Protein AF-A0A969RYV4-F1 (afdb_monomer_lite)

pLDDT: mean 80.75, std 11.69, range [47.0, 92.81]

Structure (mmCIF, N/CA/C/O backbone):
data_AF-A0A969RYV4-F1
#
_entry.id   AF-A0A969RYV4-F1
#
loop_
_atom_site.group_PDB
_atom_site.id
_atom_site.type_symbol
_atom_site.label_atom_id
_atom_site.label_alt_id
_atom_site.label_comp_id
_atom_site.label_asym_id
_atom_site.label_entity_id
_atom_site.label_seq_id
_atom_site.pdbx_PDB_ins_code
_atom_site.Cartn_x
_atom_site.Cartn_y
_atom_site.Cartn_z
_atom_site.occupancy
_atom_site.B_iso_or_equiv
_atom_site.auth_seq_id
_atom_site.auth_comp_id
_atom_site.auth_asym_id
_atom_site.auth_atom_id
_atom_site.pdbx_PDB_model_num
ATOM 1 N N . PHE A 1 1 ? -11.823 -5.569 21.553 1.00 76.06 1 PHE A N 1
ATOM 2 C CA . PHE A 1 1 ? -10.628 -5.225 20.760 1.00 76.06 1 PHE A CA 1
ATOM 3 C C . PHE A 1 1 ? -10.908 -4.109 19.756 1.00 76.06 1 PHE A C 1
ATOM 5 O O . PHE A 1 1 ? -10.135 -3.167 19.704 1.00 76.06 1 PHE A O 1
ATOM 12 N N . SER A 1 2 ? -12.017 -4.155 18.999 1.00 83.44 2 SER A N 1
ATOM 13 C CA . SER A 1 2 ? -12.366 -3.090 18.036 1.00 83.44 2 SER A CA 1
ATOM 14 C C . SER A 1 2 ? -12.471 -1.689 18.666 1.00 83.44 2 SER A C 1
ATOM 16 O O . SER A 1 2 ? -11.904 -0.748 18.122 1.00 83.44 2 SER A O 1
ATOM 18 N N . GLU A 1 3 ? -13.097 -1.550 19.843 1.00 91.25 3 GLU A N 1
ATOM 19 C CA . GLU A 1 3 ? -13.234 -0.248 20.524 1.00 91.25 3 GLU A CA 1
ATOM 20 C C . GLU A 1 3 ? -11.889 0.370 20.929 1.00 91.25 3 GLU A C 1
ATOM 22 O O . GLU A 1 3 ? -11.700 1.573 20.784 1.00 91.25 3 GLU A O 1
ATOM 27 N N . GLN A 1 4 ? -10.926 -0.446 21.370 1.00 92.31 4 GLN A N 1
ATOM 28 C CA . GLN A 1 4 ? -9.582 0.025 21.717 1.00 92.31 4 GLN A CA 1
ATOM 29 C C . GLN A 1 4 ? -8.787 0.507 20.494 1.00 92.31 4 GLN A C 1
ATOM 31 O O . GLN A 1 4 ? -7.895 1.338 20.632 1.00 92.31 4 GLN A O 1
ATOM 36 N N . LEU A 1 5 ? -9.094 -0.021 19.306 1.00 89.19 5 LEU A N 1
ATOM 37 C CA . LEU A 1 5 ? -8.375 0.292 18.073 1.00 89.19 5 LEU A CA 1
ATOM 38 C C . LEU A 1 5 ? -8.979 1.454 17.279 1.00 89.19 5 LEU A C 1
ATOM 40 O O . LEU A 1 5 ? -8.256 2.084 16.511 1.00 89.19 5 LEU A O 1
ATOM 44 N N . LYS A 1 6 ? -10.268 1.766 17.471 1.00 90.25 6 LYS A N 1
ATOM 45 C CA . LYS A 1 6 ? -10.975 2.848 16.758 1.00 90.25 6 LYS A CA 1
ATOM 46 C C . LYS A 1 6 ? -10.205 4.175 16.687 1.00 90.25 6 LYS A C 1
ATOM 48 O O . LYS A 1 6 ? -10.176 4.743 15.600 1.00 90.25 6 LYS A O 1
ATOM 53 N N . PRO A 1 7 ? -9.553 4.664 17.762 1.00 92.81 7 PRO A N 1
ATOM 54 C CA . PRO A 1 7 ? -8.823 5.932 17.700 1.00 92.81 7 PRO A CA 1
ATOM 55 C C . PRO A 1 7 ? -7.622 5.924 16.743 1.00 92.81 7 PRO A C 1
ATOM 57 O O . PRO A 1 7 ? -7.178 6.985 16.318 1.00 92.81 7 PRO A O 1
ATOM 60 N N . TYR A 1 8 ? -7.089 4.746 16.407 1.00 90.88 8 TYR A N 1
ATOM 61 C CA . TYR A 1 8 ? -5.864 4.592 15.615 1.00 90.88 8 TYR A CA 1
ATOM 62 C C . TYR A 1 8 ? -6.122 4.249 14.142 1.00 90.88 8 TYR A C 1
ATOM 64 O O . TYR A 1 8 ? -5.186 4.204 13.348 1.00 90.88 8 TYR A O 1
ATOM 72 N N . PHE A 1 9 ? -7.371 3.973 13.765 1.00 90.25 9 PHE A N 1
ATOM 73 C CA . PHE A 1 9 ? -7.731 3.485 12.437 1.00 90.25 9 PHE A CA 1
ATOM 74 C C . PHE A 1 9 ? -8.555 4.538 11.698 1.00 90.25 9 PHE A C 1
ATOM 76 O O . PHE A 1 9 ? -9.667 4.862 12.102 1.00 90.25 9 PHE A O 1
ATOM 83 N N . TRP A 1 10 ? -8.065 5.011 10.549 1.00 88.25 10 TRP A N 1
ATOM 84 C CA . TRP A 1 10 ? -8.853 5.882 9.664 1.00 88.25 10 TRP A CA 1
ATOM 85 C C . 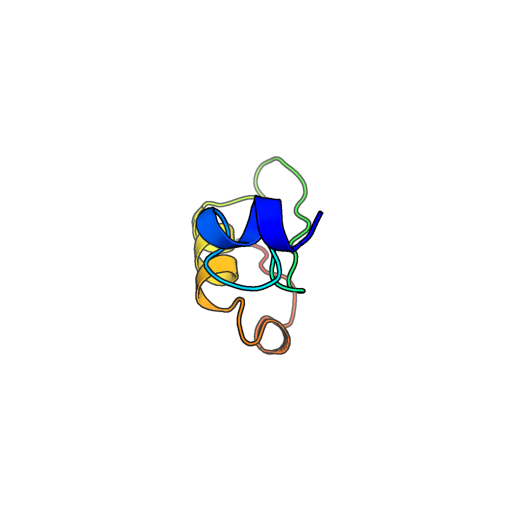TRP A 1 10 ? -9.983 5.129 8.922 1.00 88.25 10 TRP A C 1
ATOM 87 O O . TRP A 1 10 ? -10.876 5.740 8.344 1.00 88.25 10 TRP A O 1
ATOM 97 N N . LYS A 1 11 ? -9.906 3.791 8.874 1.00 88.56 11 LYS A N 1
ATOM 98 C CA . LYS A 1 11 ? -10.732 2.835 8.106 1.00 88.56 11 LYS A CA 1
ATOM 99 C C . LYS A 1 11 ? -10.654 1.506 8.854 1.00 88.56 11 LYS A C 1
ATOM 101 O O . LYS A 1 11 ? -9.635 1.256 9.485 1.00 88.56 11 LYS A O 1
ATOM 106 N N . PRO A 1 12 ? -11.638 0.605 8.730 1.00 88.12 12 PRO A N 1
ATOM 107 C CA . PRO A 1 12 ? -11.645 -0.672 9.455 1.00 88.12 12 PRO A CA 1
ATOM 108 C C . PRO A 1 12 ? -10.519 -1.658 9.074 1.00 88.12 12 PRO A C 1
ATOM 110 O O . PRO A 1 12 ? -10.451 -2.741 9.649 1.00 88.12 12 PRO A O 1
ATOM 113 N N . TYR A 1 13 ? -9.636 -1.306 8.134 1.00 86.06 13 TYR A N 1
ATOM 114 C CA . TYR A 1 13 ? -8.531 -2.139 7.658 1.00 86.06 13 TYR A CA 1
ATOM 115 C C . TYR A 1 13 ? -7.259 -1.300 7.486 1.00 86.06 13 TYR A C 1
ATOM 117 O O . TYR A 1 13 ? -7.336 -0.138 7.082 1.00 86.06 13 TYR A O 1
ATOM 125 N N . PHE A 1 14 ? -6.098 -1.912 7.732 1.00 87.75 14 PHE A N 1
ATOM 126 C CA . PHE A 1 14 ? -4.791 -1.285 7.498 1.00 87.75 14 PHE A CA 1
ATOM 127 C C . PHE A 1 14 ? -4.397 -1.246 6.017 1.00 87.75 14 PHE A C 1
ATOM 129 O O . PHE A 1 14 ? -3.855 -0.247 5.556 1.00 87.75 14 PHE A O 1
ATOM 136 N N . TRP A 1 15 ? -4.684 -2.316 5.271 1.00 88.25 15 TRP A N 1
ATOM 137 C CA . TRP A 1 15 ? -4.266 -2.484 3.878 1.00 88.25 15 TRP A CA 1
ATOM 138 C C . TRP A 1 15 ? -5.474 -2.598 2.951 1.00 88.25 15 TRP A C 1
ATOM 140 O O . TRP A 1 15 ? -6.522 -3.122 3.338 1.00 88.25 15 TRP A O 1
ATOM 150 N N . ASN A 1 16 ? -5.324 -2.125 1.714 1.00 85.88 16 ASN A N 1
ATOM 151 C CA . ASN A 1 16 ? -6.260 -2.470 0.649 1.00 85.88 16 ASN A CA 1
ATOM 152 C C . ASN A 1 16 ? -5.998 -3.911 0.157 1.00 85.88 16 ASN A C 1
ATOM 154 O O . ASN A 1 16 ? -5.096 -4.599 0.631 1.00 85.88 16 ASN A O 1
ATOM 158 N N . ARG A 1 17 ? -6.832 -4.396 -0.770 1.00 86.12 17 ARG A N 1
ATOM 159 C CA . ARG A 1 17 ? -6.726 -5.764 -1.309 1.00 86.12 17 ARG A CA 1
ATOM 160 C C . ARG A 1 17 ? -5.708 -5.900 -2.448 1.00 86.12 17 ARG A C 1
ATOM 162 O O . ARG A 1 17 ? -5.503 -7.018 -2.918 1.00 86.12 17 ARG A O 1
ATOM 169 N N . ALA A 1 18 ? -5.141 -4.797 -2.932 1.00 86.25 18 ALA A N 1
ATOM 170 C CA . ALA A 1 18 ? -4.157 -4.814 -4.004 1.00 86.25 18 ALA A CA 1
ATOM 171 C C . ALA A 1 18 ? -2.777 -5.190 -3.449 1.00 86.25 18 ALA A C 1
ATOM 173 O O . ALA A 1 18 ? -2.439 -4.888 -2.305 1.00 86.25 18 ALA A O 1
ATOM 174 N N . TYR A 1 19 ? -1.980 -5.874 -4.264 1.00 88.00 19 TYR A N 1
ATOM 175 C CA . TYR A 1 19 ? -0.600 -6.213 -3.940 1.00 88.00 19 TYR A CA 1
ATOM 176 C C . TYR A 1 19 ? 0.240 -6.261 -5.221 1.00 88.00 19 TYR A C 1
ATOM 178 O O . TYR A 1 19 ? -0.279 -6.548 -6.300 1.00 88.00 19 TYR A O 1
ATOM 186 N N . ALA A 1 20 ? 1.540 -6.003 -5.088 1.00 84.69 20 ALA A N 1
ATOM 187 C CA . ALA A 1 20 ? 2.531 -6.183 -6.143 1.00 84.69 20 ALA A CA 1
ATOM 188 C C . ALA A 1 20 ? 3.622 -7.139 -5.651 1.00 84.69 20 ALA A C 1
ATOM 190 O O . ALA A 1 20 ? 4.064 -7.047 -4.506 1.00 84.69 20 ALA A O 1
ATOM 191 N N . VAL A 1 21 ? 4.058 -8.050 -6.522 1.00 87.06 21 VAL A N 1
ATOM 192 C CA . VAL A 1 21 ? 5.174 -8.969 -6.268 1.00 87.06 21 VAL A CA 1
ATOM 193 C C . VAL A 1 21 ? 6.176 -8.786 -7.394 1.00 87.06 21 VAL A C 1
ATOM 195 O O . VAL A 1 21 ? 5.840 -8.989 -8.557 1.00 87.06 21 VAL A O 1
ATOM 198 N N . ILE A 1 22 ? 7.394 -8.374 -7.049 1.00 81.19 22 ILE A N 1
ATOM 199 C CA . ILE A 1 22 ? 8.432 -8.012 -8.015 1.00 81.19 22 ILE A CA 1
ATOM 200 C C . ILE A 1 22 ? 9.743 -8.670 -7.578 1.00 81.19 22 ILE A C 1
ATOM 202 O O . ILE A 1 22 ? 10.097 -8.634 -6.399 1.00 81.19 22 ILE A O 1
ATOM 206 N N . SER A 1 23 ? 10.468 -9.281 -8.518 1.00 83.50 23 SER A N 1
ATOM 207 C CA . SER A 1 23 ? 11.818 -9.786 -8.253 1.00 83.50 23 SER A CA 1
ATOM 208 C C . SER A 1 23 ? 12.785 -8.622 -8.050 1.00 83.50 23 SER A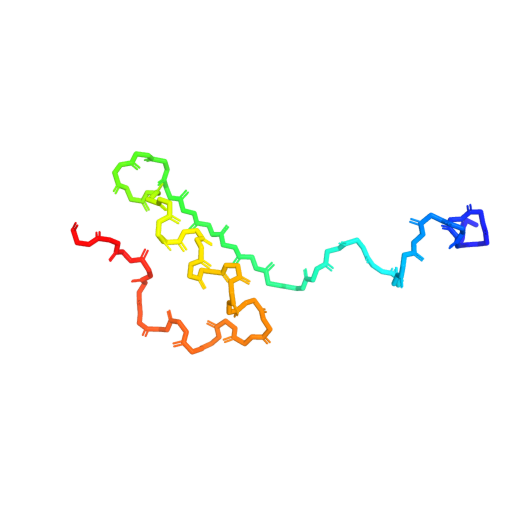 C 1
ATOM 210 O O . SER A 1 23 ? 12.798 -7.690 -8.855 1.00 83.50 23 SER A O 1
ATOM 212 N N . THR A 1 24 ? 13.638 -8.698 -7.035 1.00 79.62 24 THR A N 1
ATOM 213 C CA . THR A 1 24 ? 14.685 -7.697 -6.807 1.00 79.62 24 THR A CA 1
ATOM 214 C C . THR A 1 24 ? 15.724 -7.692 -7.942 1.00 79.62 24 THR A C 1
ATOM 216 O O . THR A 1 24 ? 15.904 -8.687 -8.646 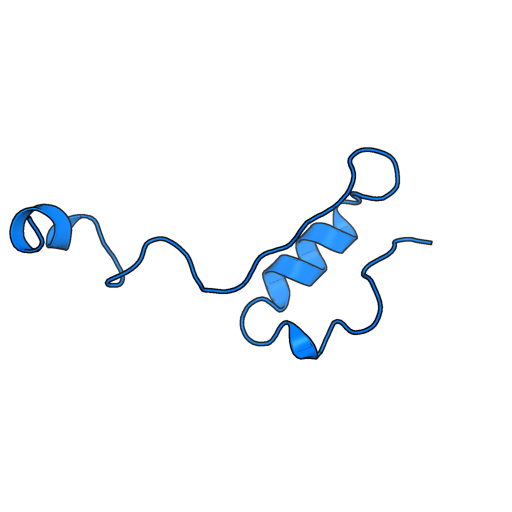1.00 79.62 24 THR A O 1
ATOM 219 N N . GLY A 1 25 ? 16.392 -6.552 -8.150 1.00 76.06 25 GLY A N 1
ATOM 220 C CA . GLY A 1 25 ? 17.319 -6.316 -9.267 1.00 76.06 25 GLY A CA 1
ATOM 221 C C . GLY A 1 25 ? 16.741 -5.352 -10.309 1.00 76.06 25 GLY A C 1
ATOM 222 O O . GLY A 1 25 ? 15.823 -4.596 -10.002 1.00 76.06 25 GLY A O 1
ATOM 223 N N . GLY A 1 26 ? 17.240 -5.384 -11.551 1.00 71.62 26 GLY A N 1
ATOM 224 C CA . GLY A 1 26 ? 16.850 -4.449 -12.627 1.00 71.62 26 GLY A CA 1
ATOM 225 C C . GLY A 1 26 ? 15.361 -4.437 -13.014 1.00 71.62 26 GLY A C 1
ATOM 226 O O . GLY A 1 26 ? 14.953 -3.630 -13.832 1.00 71.62 26 GLY A O 1
ATOM 227 N N . ARG A 1 27 ? 14.540 -5.306 -12.413 1.00 71.19 27 ARG A N 1
ATOM 228 C CA . ARG A 1 27 ? 13.090 -5.413 -12.641 1.00 71.19 27 ARG A CA 1
ATOM 229 C C . ARG A 1 27 ? 12.238 -4.691 -11.590 1.00 71.19 27 ARG A C 1
ATOM 231 O O . ARG A 1 27 ? 11.019 -4.770 -11.655 1.00 71.19 27 ARG A O 1
ATOM 238 N N . ALA A 1 28 ? 12.858 -4.017 -10.619 1.00 81.69 28 ALA A N 1
ATOM 239 C CA . ALA A 1 28 ? 12.182 -3.269 -9.557 1.00 81.69 28 ALA A CA 1
ATOM 240 C C . ALA A 1 28 ? 12.489 -1.767 -9.655 1.00 81.69 28 ALA A C 1
ATOM 242 O O . ALA A 1 28 ? 12.989 -1.162 -8.706 1.00 81.69 28 ALA A O 1
ATOM 243 N N . SER A 1 29 ? 12.241 -1.173 -10.827 1.00 87.19 29 SER A N 1
ATOM 244 C CA . SER A 1 29 ? 12.481 0.257 -11.018 1.00 87.19 29 SER A CA 1
ATOM 245 C C . SER A 1 29 ? 11.500 1.104 -10.204 1.00 87.19 29 SER A C 1
ATOM 247 O O . SER A 1 29 ? 10.381 0.682 -9.883 1.00 87.19 29 SER A O 1
ATOM 249 N N . ILE A 1 30 ? 11.920 2.326 -9.875 1.00 89.06 30 ILE A N 1
ATOM 250 C CA . ILE A 1 30 ? 11.071 3.275 -9.156 1.00 89.06 30 ILE A CA 1
ATOM 251 C C . ILE A 1 30 ? 9.828 3.646 -9.975 1.00 89.06 30 ILE A C 1
ATOM 253 O O . ILE A 1 30 ? 8.753 3.788 -9.395 1.00 89.06 30 ILE A O 1
ATOM 257 N N . GLU A 1 31 ? 9.931 3.729 -11.309 1.00 88.88 31 GLU A N 1
ATOM 258 C CA . GLU A 1 31 ? 8.778 4.033 -12.165 1.00 88.88 31 GLU A CA 1
ATOM 259 C C . GLU A 1 31 ? 7.702 2.951 -12.056 1.00 88.88 31 GLU A C 1
ATOM 261 O O . GLU A 1 31 ? 6.524 3.266 -11.900 1.00 88.88 31 GLU A O 1
ATOM 266 N N . THR A 1 32 ? 8.108 1.679 -12.050 1.00 85.19 32 THR A N 1
ATOM 267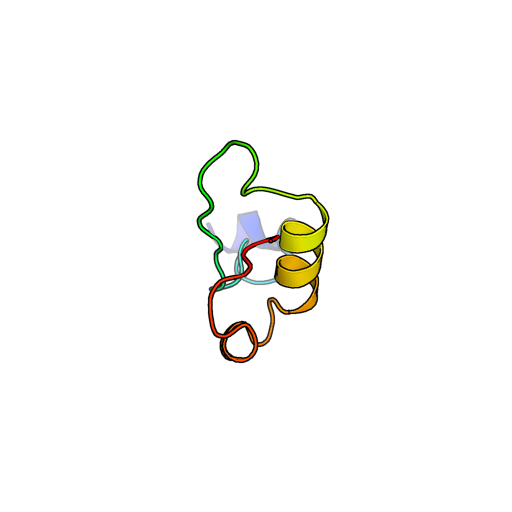 C CA . THR A 1 32 ? 7.193 0.545 -11.873 1.00 85.19 32 THR A CA 1
ATOM 268 C C . THR A 1 32 ? 6.454 0.621 -10.532 1.00 85.19 32 THR A C 1
ATOM 270 O O . THR A 1 32 ? 5.239 0.406 -10.477 1.00 85.19 32 THR A O 1
ATOM 273 N N . LEU A 1 33 ? 7.151 0.986 -9.448 1.00 87.31 33 LEU A N 1
ATOM 274 C CA . LEU A 1 33 ? 6.528 1.159 -8.132 1.00 87.31 33 LEU A CA 1
ATOM 275 C C . LEU A 1 33 ? 5.530 2.328 -8.116 1.00 87.31 33 LEU A C 1
ATOM 277 O O . LEU A 1 33 ? 4.430 2.186 -7.578 1.00 87.31 33 LEU A O 1
ATOM 281 N N . LEU A 1 34 ? 5.893 3.465 -8.715 1.00 91.12 34 LEU A N 1
ATOM 282 C CA . LEU A 1 34 ? 5.020 4.639 -8.802 1.00 91.12 34 LEU A CA 1
ATOM 283 C C . LEU A 1 34 ? 3.751 4.338 -9.606 1.00 91.12 34 LEU A C 1
ATOM 285 O O . LEU A 1 34 ? 2.654 4.649 -9.140 1.00 91.12 34 LEU A O 1
ATOM 289 N N . LEU A 1 35 ? 3.888 3.679 -10.761 1.00 87.62 35 LEU A N 1
ATOM 290 C CA . LEU A 1 35 ? 2.759 3.259 -11.594 1.00 87.62 35 LEU A CA 1
ATOM 291 C C . LEU A 1 35 ? 1.809 2.332 -10.833 1.00 87.62 35 LEU A C 1
ATOM 293 O O . LEU A 1 35 ? 0.594 2.520 -10.891 1.00 87.62 35 LEU A O 1
ATOM 297 N N . TYR A 1 36 ? 2.344 1.369 -10.078 1.00 87.56 36 TYR A N 1
ATOM 298 C CA . TYR A 1 36 ? 1.526 0.505 -9.230 1.00 87.56 36 TYR A CA 1
ATOM 299 C C . TYR A 1 36 ? 0.760 1.302 -8.163 1.00 87.56 36 TYR A C 1
ATOM 301 O O . TYR A 1 36 ? -0.454 1.140 -8.056 1.00 87.56 36 TYR A O 1
ATOM 309 N N . ILE A 1 37 ? 1.437 2.174 -7.399 1.00 90.12 37 ILE A N 1
ATOM 310 C CA . ILE A 1 37 ? 0.818 2.960 -6.313 1.00 90.12 37 ILE A CA 1
ATOM 311 C C . ILE A 1 37 ? -0.313 3.848 -6.845 1.00 90.12 37 ILE A C 1
ATOM 313 O O . ILE A 1 37 ? -1.387 3.886 -6.247 1.00 90.12 37 ILE A O 1
ATOM 317 N N . GLN A 1 38 ? -0.095 4.519 -7.979 1.00 90.69 38 GLN A N 1
ATOM 318 C CA . GLN A 1 38 ? -1.083 5.413 -8.598 1.00 90.69 38 GLN A CA 1
ATOM 319 C C . GLN A 1 38 ? -2.347 4.686 -9.074 1.00 90.69 38 GLN A C 1
ATOM 321 O O . GLN A 1 38 ? -3.407 5.296 -9.149 1.00 90.69 38 GLN A O 1
ATOM 326 N N . ASN A 1 39 ? -2.247 3.390 -9.374 1.00 88.12 39 ASN A N 1
ATOM 327 C CA . ASN A 1 39 ? -3.325 2.599 -9.966 1.00 88.12 39 ASN A CA 1
ATOM 328 C C . ASN A 1 39 ? -3.841 1.491 -9.021 1.00 88.12 39 ASN A C 1
ATOM 330 O O . ASN A 1 39 ? -4.465 0.529 -9.475 1.00 88.12 39 ASN A O 1
ATOM 334 N N . GLN A 1 40 ? -3.603 1.601 -7.705 1.00 86.62 40 GLN A N 1
ATOM 335 C CA . GLN A 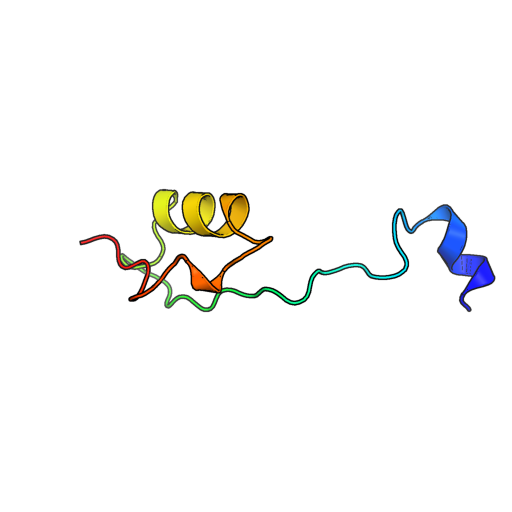1 40 ? -4.033 0.590 -6.721 1.00 86.62 40 GLN A CA 1
ATOM 336 C C . GLN A 1 40 ? -5.553 0.424 -6.604 1.00 86.62 40 GLN A C 1
ATOM 338 O O . GLN A 1 40 ? -6.004 -0.644 -6.186 1.00 86.62 40 GLN A O 1
ATOM 343 N N . ASP A 1 41 ? -6.338 1.439 -6.971 1.00 85.38 41 ASP A N 1
ATOM 344 C CA . ASP A 1 41 ? -7.802 1.361 -6.941 1.00 85.38 41 ASP A CA 1
ATOM 345 C C . ASP A 1 41 ? -8.356 0.447 -8.048 1.00 85.38 41 ASP A C 1
ATOM 347 O O . ASP A 1 41 ? -9.392 -0.195 -7.861 1.00 85.38 41 ASP A O 1
ATOM 351 N N . GLU A 1 42 ? -7.642 0.313 -9.173 1.00 80.94 42 GLU A N 1
ATOM 352 C CA . GLU A 1 42 ? -8.046 -0.554 -10.282 1.00 80.94 42 GLU A CA 1
ATOM 353 C C . GLU A 1 42 ? -6.847 -1.241 -10.978 1.00 80.94 42 GLU A C 1
ATOM 355 O O . GLU A 1 42 ? -6.545 -1.003 -12.151 1.00 80.94 42 GLU A O 1
ATOM 360 N N . PRO A 1 43 ? -6.179 -2.192 -10.296 1.00 66.75 43 PRO A N 1
ATOM 361 C CA . PRO A 1 43 ? -4.939 -2.810 -10.777 1.00 66.75 43 PRO A CA 1
ATOM 362 C C . PRO A 1 43 ? -5.123 -3.677 -12.034 1.00 66.75 43 PRO A C 1
ATOM 364 O O . PRO A 1 43 ? -4.152 -4.094 -12.659 1.00 66.75 43 PRO A O 1
ATOM 367 N N . ARG A 1 44 ? -6.370 -3.960 -12.438 1.00 71.00 44 ARG A N 1
ATOM 368 C CA . ARG A 1 44 ? -6.699 -4.750 -13.639 1.00 71.00 44 ARG A CA 1
ATOM 369 C C . ARG A 1 44 ? -6.391 -4.024 -14.951 1.00 71.00 44 ARG A C 1
ATOM 371 O O . ARG A 1 44 ? -6.322 -4.693 -15.988 1.00 71.00 44 ARG A O 1
ATOM 378 N N . HIS A 1 45 ? -6.220 -2.702 -14.906 1.00 69.00 45 HIS A N 1
ATOM 379 C CA . HIS A 1 45 ? -5.797 -1.891 -16.053 1.00 69.00 45 HIS A CA 1
ATOM 380 C C . HIS A 1 45 ? -4.297 -1.998 -16.343 1.00 69.00 45 HIS A C 1
ATOM 382 O O . HIS A 1 45 ? -3.873 -1.685 -17.447 1.00 69.00 45 HIS A O 1
ATOM 388 N N . LEU A 1 46 ? -3.499 -2.525 -15.408 1.00 67.50 46 LEU A N 1
ATOM 389 C CA . LEU A 1 46 ? -2.040 -2.667 -15.526 1.00 67.50 46 LEU A CA 1
ATOM 390 C C . LEU A 1 46 ? -1.595 -3.955 -16.270 1.00 67.50 46 LEU A C 1
ATOM 392 O O . LEU A 1 46 ? -0.577 -4.550 -15.924 1.00 67.50 46 LEU A O 1
ATOM 396 N N . ARG A 1 47 ? -2.362 -4.454 -17.251 1.00 60.00 47 ARG A N 1
ATOM 397 C CA . ARG A 1 47 ? -2.018 -5.678 -18.024 1.00 60.00 47 ARG A CA 1
ATOM 398 C C . ARG A 1 47 ? -1.130 -5.354 -19.248 1.00 60.00 47 ARG A C 1
ATOM 400 O O . ARG A 1 47 ? -1.471 -4.378 -19.912 1.00 60.00 47 ARG A O 1
ATOM 407 N N . PRO A 1 48 ? -0.166 -6.208 -19.697 1.00 63.31 48 PRO A N 1
ATOM 408 C CA . PRO A 1 48 ? 0.623 -7.267 -19.026 1.00 63.31 48 PRO A CA 1
ATOM 409 C C . PRO A 1 48 ? 1.913 -6.666 -18.389 1.00 63.31 48 PRO A C 1
ATOM 411 O O . PRO A 1 48 ? 1.969 -5.444 -18.327 1.00 63.31 48 PRO A O 1
ATOM 414 N N . PRO A 1 49 ? 2.848 -7.453 -17.789 1.00 61.69 49 PRO A N 1
ATOM 415 C CA . PRO A 1 49 ? 3.519 -7.059 -16.544 1.00 61.69 49 PRO A CA 1
ATOM 416 C C . PRO A 1 49 ? 4.171 -5.677 -16.636 1.00 61.69 49 PRO A C 1
ATOM 418 O O . PRO A 1 49 ? 4.720 -5.322 -17.674 1.00 61.69 49 PRO A O 1
ATOM 421 N N . LEU A 1 50 ? 4.147 -4.936 -15.522 1.00 56.25 50 LEU A N 1
ATOM 422 C CA . LEU A 1 50 ? 4.987 -3.757 -15.311 1.00 56.25 50 LEU A CA 1
ATOM 423 C C . LEU A 1 50 ? 6.458 -4.203 -15.333 1.00 56.25 50 LEU A C 1
ATOM 425 O O . LEU A 1 50 ? 7.091 -4.405 -14.300 1.00 56.25 50 LEU A O 1
ATOM 429 N N . THR A 1 51 ? 6.969 -4.479 -16.522 1.00 53.84 51 THR A N 1
ATOM 430 C CA . THR A 1 51 ? 8.374 -4.708 -16.796 1.00 53.84 51 THR A CA 1
ATOM 431 C C . THR A 1 51 ? 8.874 -3.431 -17.423 1.00 53.84 51 THR A C 1
ATOM 433 O O . THR A 1 51 ? 8.480 -3.092 -18.537 1.00 53.84 51 THR A O 1
ATOM 436 N N . SER A 1 52 ? 9.715 -2.719 -16.684 1.00 51.38 52 SER A N 1
ATOM 437 C CA . SER A 1 52 ? 10.663 -1.788 -17.278 1.00 51.38 52 SER A CA 1
ATOM 438 C C . SER A 1 52 ? 11.456 -2.576 -18.330 1.00 51.38 52 SER A C 1
ATOM 440 O O . SER A 1 52 ? 11.968 -3.650 -17.995 1.00 51.38 52 SER A O 1
ATOM 442 N N . GLU A 1 53 ? 11.451 -2.117 -19.586 1.00 47.00 53 GLU A N 1
ATOM 443 C CA . GLU A 1 53 ? 12.288 -2.690 -20.655 1.00 47.00 53 GLU A CA 1
ATOM 444 C C . GLU A 1 53 ? 13.772 -2.729 -20.264 1.00 47.00 53 GLU A C 1
ATOM 446 O O . GLU A 1 53 ? 14.227 -1.803 -19.549 1.00 47.00 53 GLU A O 1
#

Foldseek 3Di:
DCVVCVVPDPDPDDDDPDDDDFDPDQQDDPVLVVVCVVCVVPCVVCPDDSGDD

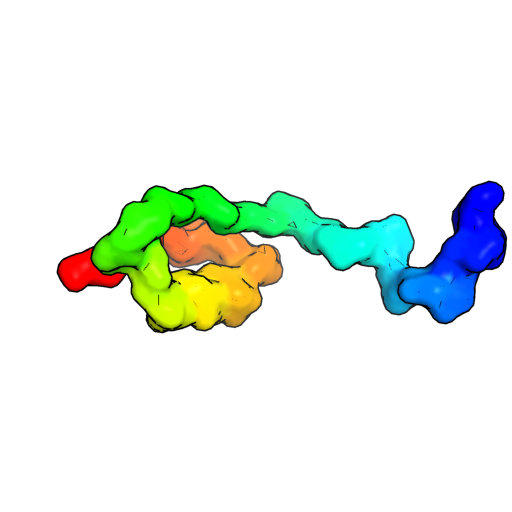Sequence (53 aa):
FSEQLKPYFWKPYFWNRAYAVISTGGRASIETLLLYIQNQDEPRHLRPPLTSE

Secondary structure (DSSP, 8-state):
-HHHHGGG-SSS-SS-S------SSTT--HHHHHHHHHTTT-GGGS-S-----

Radius of gyration: 15.39 Å; chains: 1; bounding box: 31×16×42 Å